Protein AF-A0A645IIM2-F1 (afdb_monomer)

Organism: NCBI:txid1076179

Radius of gyration: 15.76 Å; Cα contacts (8 Å, |Δi|>4): 157; chains: 1; bounding box: 36×24×42 Å

Secondary structure (DSSP, 8-state):
-HHHHHHHHH-SEEEEEEEEEEEEEE-SSEEEEEEEEEEEEEEETTEEEEEEEEEEEEEE-SSTTSPPEEEEEEEEE--

Nearest PDB structures (foldseek):
  6of8-assembly1_D-2  TM=8.040E-01  e=1.759E-01  Homo sapiens
  5ig4-assembly1_F  TM=6.694E-01  e=1.660E-01  Nematostella vectensis
  2ux0-assembly1_A  TM=8.153E-01  e=4.972E-01  Homo sapiens
  8uso-assembly1_A  TM=6.934E-01  e=3.133E-01  Homo sapiens
  7rec-assembly1_F-2  TM=7.121E-01  e=4.972E-01  Homo sapiens

Sequence (79 aa):
MLTTYRLFNAAQNLDFIWNEIITQEGDDLNRTITRSFNLTITFSPTDIVRIYGRVYFVLKRQTLNDIWKLAFWRDDSNY

Foldseek 3Di:
DVVVVVLVVLFPDKDKDWDDWPDWDDDLFKIKTKTWIWIWTHSDPVDIDIKTWIKIFIWGDPDNPGDIDTPDMDIGIPD

Structure (mmCIF, N/CA/C/O backbone):
data_AF-A0A645IIM2-F1
#
_entry.id   AF-A0A645IIM2-F1
#
loop_
_atom_site.group_PDB
_atom_site.id
_atom_site.type_symbol
_atom_site.label_atom_id
_atom_site.label_alt_id
_atom_site.label_comp_id
_atom_site.label_asym_id
_atom_site.label_entity_id
_atom_site.label_seq_id
_atom_site.pdbx_PDB_ins_code
_atom_site.Cartn_x
_atom_site.Cartn_y
_atom_site.Cartn_z
_atom_site.occupancy
_atom_site.B_iso_or_equiv
_atom_site.auth_seq_id
_atom_site.auth_comp_id
_atom_site.auth_asym_id
_atom_site.auth_atom_id
_atom_site.pdbx_PDB_model_num
ATOM 1 N N . MET A 1 1 ? -19.660 3.061 -5.259 1.00 63.56 1 MET A N 1
ATOM 2 C CA . MET A 1 1 ? -18.571 3.407 -4.313 1.00 63.56 1 MET A CA 1
ATOM 3 C C . MET A 1 1 ? -19.064 3.910 -2.941 1.00 63.56 1 MET A C 1
ATOM 5 O O . MET A 1 1 ? -18.270 4.438 -2.176 1.00 63.56 1 MET A O 1
ATOM 9 N N . LEU A 1 2 ? -20.345 3.727 -2.579 1.00 81.19 2 LEU A N 1
ATOM 10 C CA . LEU A 1 2 ? -20.891 4.210 -1.299 1.00 81.19 2 LEU A CA 1
ATOM 11 C C . LEU A 1 2 ? -20.421 3.381 -0.092 1.00 81.19 2 LEU A C 1
ATOM 13 O O . LEU A 1 2 ? -20.164 3.933 0.971 1.00 81.19 2 LEU A O 1
ATOM 17 N N . THR A 1 3 ? -20.287 2.064 -0.258 1.00 76.19 3 THR A N 1
ATOM 18 C CA . THR A 1 3 ? -19.874 1.144 0.813 1.00 76.19 3 THR A CA 1
ATOM 19 C C . THR A 1 3 ? -18.456 1.436 1.298 1.00 76.19 3 THR A C 1
ATOM 21 O O . THR A 1 3 ? -18.234 1.566 2.494 1.00 76.19 3 THR A O 1
ATOM 24 N N . THR A 1 4 ? -17.517 1.641 0.371 1.00 75.38 4 THR A N 1
ATOM 25 C CA . THR A 1 4 ? -16.137 2.042 0.673 1.00 75.38 4 THR A CA 1
ATOM 26 C C . THR A 1 4 ? -16.090 3.389 1.393 1.00 75.38 4 THR A C 1
ATOM 28 O O . THR A 1 4 ? -15.447 3.510 2.426 1.00 75.38 4 THR A O 1
ATOM 31 N N . TYR A 1 5 ? -16.837 4.386 0.907 1.00 80.06 5 TYR A N 1
ATOM 32 C CA . TYR A 1 5 ? -16.937 5.696 1.558 1.00 80.06 5 TYR A CA 1
ATOM 33 C C . TYR A 1 5 ? -17.471 5.600 2.997 1.00 80.06 5 TYR A C 1
ATOM 35 O O . TYR A 1 5 ? -16.935 6.223 3.909 1.00 80.06 5 TYR A O 1
ATOM 43 N N . ARG A 1 6 ? -18.495 4.769 3.223 1.00 84.25 6 ARG A N 1
ATOM 44 C CA . ARG A 1 6 ? -19.041 4.525 4.564 1.00 84.25 6 ARG A CA 1
ATOM 45 C C . ARG A 1 6 ? -18.053 3.817 5.482 1.00 84.25 6 ARG A C 1
ATOM 47 O O . ARG A 1 6 ? -18.001 4.176 6.648 1.00 84.25 6 ARG A O 1
ATOM 54 N N . LEU A 1 7 ? -17.267 2.871 4.968 1.00 76.81 7 LEU A N 1
ATOM 55 C CA . LEU A 1 7 ? -16.207 2.212 5.735 1.00 76.81 7 LEU A CA 1
ATOM 56 C C . LEU A 1 7 ? -15.188 3.236 6.253 1.00 76.81 7 LEU A C 1
ATOM 58 O O . LEU A 1 7 ? -14.887 3.250 7.441 1.00 76.81 7 LEU A O 1
ATOM 62 N N . PHE A 1 8 ? -14.718 4.129 5.376 1.00 78.69 8 PHE A N 1
ATOM 63 C CA . PHE A 1 8 ? -13.767 5.179 5.746 1.00 78.69 8 PHE A CA 1
ATOM 64 C C . PHE A 1 8 ? -14.346 6.176 6.756 1.00 78.69 8 PHE A C 1
ATOM 66 O O . PHE A 1 8 ? -13.649 6.555 7.686 1.00 78.69 8 PHE A O 1
ATOM 73 N N . ASN A 1 9 ? -15.619 6.557 6.617 1.00 82.75 9 ASN A N 1
ATOM 74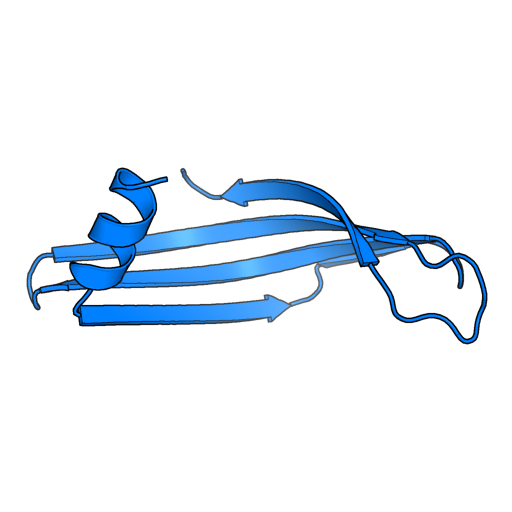 C 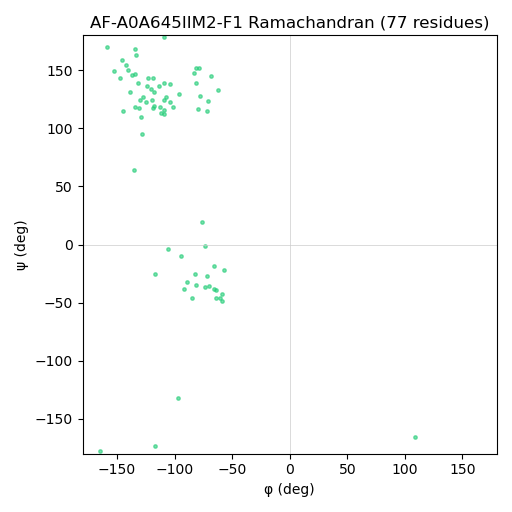CA . ASN A 1 9 ? -16.285 7.432 7.588 1.00 82.75 9 ASN A CA 1
ATOM 75 C C . ASN A 1 9 ? -16.600 6.746 8.926 1.00 82.75 9 ASN A C 1
ATOM 77 O O . ASN A 1 9 ? -16.748 7.430 9.934 1.00 82.75 9 ASN A O 1
ATOM 81 N N . ALA A 1 10 ? -16.782 5.425 8.930 1.00 85.25 10 ALA A N 1
ATOM 82 C CA . ALA A 1 10 ? -17.087 4.660 10.135 1.00 85.25 10 ALA A CA 1
ATOM 83 C C . ALA A 1 10 ? -15.828 4.324 10.947 1.00 85.25 10 ALA A C 1
ATOM 85 O O . ALA A 1 10 ? -15.925 4.106 12.153 1.00 85.25 10 ALA A O 1
ATOM 86 N N . ALA A 1 11 ? -14.658 4.269 10.306 1.00 88.12 11 ALA A N 1
ATOM 87 C CA . ALA A 1 11 ? -13.395 4.077 10.999 1.00 88.12 11 ALA A CA 1
ATOM 88 C C . ALA A 1 11 ? -13.027 5.346 11.785 1.00 88.12 11 ALA A C 1
ATOM 90 O O . ALA A 1 11 ? -12.897 6.431 11.223 1.00 88.12 11 ALA A O 1
ATOM 91 N N . GLN A 1 12 ? -12.821 5.205 13.093 1.00 91.50 12 GLN A N 1
ATOM 92 C CA . GLN A 1 12 ? -12.264 6.264 13.937 1.00 91.50 12 GLN A CA 1
ATOM 93 C C . GLN A 1 12 ? -10.787 6.504 13.617 1.00 91.50 12 GLN A C 1
ATOM 95 O O . GLN A 1 12 ? -10.307 7.635 13.683 1.00 91.50 12 GLN A O 1
ATOM 100 N N . ASN A 1 13 ? -10.055 5.437 13.291 1.00 92.31 13 ASN A N 1
ATOM 101 C CA . ASN A 1 13 ? -8.649 5.518 12.930 1.00 92.31 13 ASN A CA 1
ATOM 102 C C . ASN A 1 13 ? -8.276 4.454 11.891 1.00 92.31 13 ASN A C 1
ATOM 104 O O . ASN A 1 13 ? -8.763 3.323 11.934 1.00 92.31 13 ASN A O 1
ATOM 108 N N . LEU A 1 14 ? -7.391 4.846 10.977 1.00 93.06 14 LEU A N 1
ATOM 109 C CA . LEU A 1 14 ? -6.741 3.986 10.002 1.00 93.06 14 LEU A CA 1
ATOM 110 C C . LEU A 1 14 ? -5.244 4.252 10.089 1.00 93.06 14 LEU A C 1
ATOM 112 O O . LEU A 1 14 ? -4.788 5.323 9.690 1.00 93.06 14 LEU A O 1
ATOM 116 N N . ASP A 1 15 ? -4.503 3.283 10.612 1.00 94.75 15 ASP A N 1
ATOM 117 C CA . ASP A 1 15 ? -3.051 3.347 10.699 1.00 94.75 15 ASP A CA 1
ATOM 118 C C . ASP A 1 15 ? -2.447 2.354 9.715 1.00 94.75 15 ASP A C 1
ATOM 120 O O . ASP A 1 15 ? -2.660 1.143 9.811 1.00 94.75 15 ASP A O 1
ATOM 124 N N . PHE A 1 16 ? -1.730 2.887 8.732 1.00 94.62 16 PHE A N 1
ATOM 125 C CA . PHE A 1 16 ? -1.110 2.112 7.676 1.00 94.62 16 PHE A CA 1
ATOM 126 C C . PHE A 1 16 ? 0.401 2.319 7.733 1.00 94.62 16 PHE A C 1
ATOM 128 O O . PHE A 1 16 ? 0.903 3.421 7.500 1.00 94.62 16 PHE A O 1
ATOM 135 N N . ILE A 1 17 ? 1.129 1.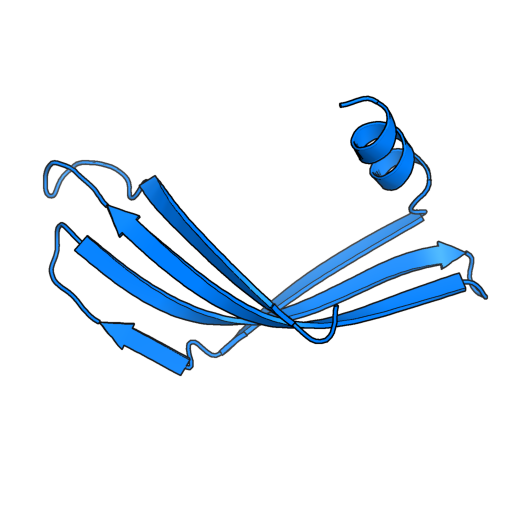237 7.989 1.00 96.75 17 ILE A N 1
ATOM 136 C CA . ILE A 1 17 ? 2.581 1.254 8.125 1.00 96.75 17 ILE A CA 1
ATOM 137 C C . ILE A 1 17 ? 3.184 0.373 7.041 1.00 96.75 17 ILE A C 1
ATOM 139 O O . ILE A 1 17 ? 2.954 -0.838 6.988 1.00 96.75 17 ILE A O 1
ATOM 143 N N . TRP A 1 18 ? 4.003 0.988 6.191 1.00 96.56 18 TRP A N 1
ATOM 144 C CA . TRP A 1 18 ? 4.888 0.246 5.307 1.00 96.56 18 TRP A CA 1
ATOM 145 C C . TRP A 1 18 ? 6.110 -0.247 6.077 1.00 96.56 18 TRP A C 1
ATOM 147 O O . TRP A 1 18 ? 6.836 0.550 6.668 1.00 96.56 18 TRP A O 1
ATOM 157 N N . ASN A 1 19 ? 6.391 -1.539 5.974 1.00 94.81 19 ASN A N 1
ATOM 158 C CA . ASN A 1 19 ? 7.562 -2.156 6.579 1.00 94.81 19 ASN A CA 1
ATOM 159 C C . ASN A 1 19 ? 8.684 -2.261 5.525 1.00 94.81 19 ASN A C 1
ATOM 161 O O . ASN A 1 19 ? 8.977 -1.303 4.794 1.00 94.81 19 ASN A O 1
ATOM 165 N N . GLU A 1 20 ? 9.303 -3.432 5.426 1.00 93.12 20 GLU A N 1
ATOM 166 C CA . GLU A 1 20 ? 10.471 -3.686 4.592 1.00 93.12 20 GLU A CA 1
ATOM 167 C C . GLU A 1 20 ? 10.114 -3.989 3.136 1.00 93.12 20 GLU A C 1
ATOM 169 O O . GLU A 1 20 ? 9.083 -4.596 2.825 1.00 93.12 20 GLU A O 1
ATOM 174 N N . ILE A 1 21 ? 11.004 -3.574 2.232 1.00 96.31 21 ILE A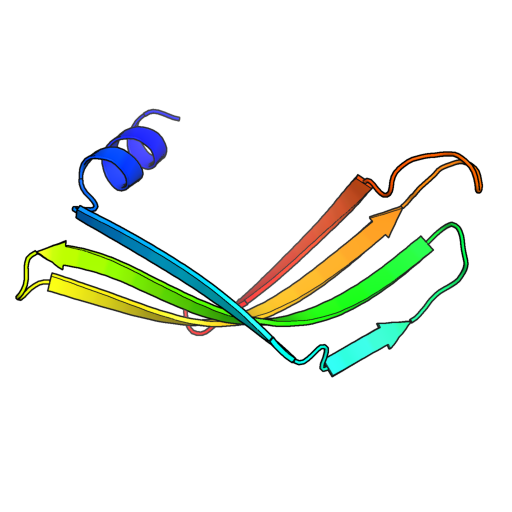 N 1
ATOM 175 C CA . ILE A 1 21 ? 10.994 -4.013 0.837 1.00 96.31 21 ILE A CA 1
ATOM 176 C C . ILE A 1 21 ? 11.638 -5.396 0.801 1.00 96.31 21 ILE A C 1
ATOM 178 O O . ILE A 1 21 ? 12.807 -5.548 1.138 1.00 96.31 21 ILE A O 1
ATOM 182 N N . ILE A 1 22 ? 10.860 -6.396 0.401 1.00 96.12 22 ILE A N 1
ATOM 183 C CA . ILE A 1 22 ? 11.285 -7.797 0.350 1.00 96.12 22 ILE A CA 1
ATOM 184 C C . ILE A 1 22 ? 11.998 -8.070 -0.972 1.00 96.12 22 ILE A C 1
ATOM 186 O O . ILE A 1 22 ? 13.062 -8.679 -0.991 1.00 96.12 22 ILE A O 1
ATOM 190 N N . THR A 1 23 ? 11.415 -7.610 -2.082 1.00 96.88 23 THR A N 1
ATOM 191 C CA . THR A 1 23 ? 12.039 -7.689 -3.406 1.00 96.88 23 THR A CA 1
ATOM 192 C C . THR A 1 23 ? 11.847 -6.388 -4.164 1.00 96.88 23 THR A C 1
ATOM 194 O O . THR A 1 23 ? 10.818 -5.721 -4.040 1.00 96.88 23 THR A O 1
ATOM 197 N N . GLN A 1 24 ? 12.850 -6.036 -4.963 1.00 96.38 24 GLN A N 1
ATOM 198 C CA . GLN A 1 24 ? 12.789 -4.926 -5.900 1.00 96.38 24 GLN A CA 1
ATOM 199 C C . GLN A 1 24 ? 13.587 -5.291 -7.148 1.00 96.38 24 GLN A C 1
ATOM 201 O O . GLN A 1 24 ? 14.804 -5.448 -7.100 1.00 96.38 24 GLN A O 1
ATOM 206 N N . GLU A 1 25 ? 12.890 -5.414 -8.269 1.00 96.94 25 GLU A N 1
ATOM 207 C CA . GLU A 1 25 ? 13.435 -5.908 -9.531 1.00 96.94 25 GLU A CA 1
ATOM 208 C C . GLU A 1 25 ? 13.009 -5.009 -10.697 1.00 96.94 25 GLU A C 1
ATOM 210 O O . GLU A 1 25 ? 12.076 -4.210 -10.579 1.00 96.94 25 GLU A O 1
ATOM 215 N N . GLY A 1 26 ? 13.699 -5.137 -11.830 1.00 94.75 26 GLY A N 1
ATOM 216 C CA . GLY A 1 26 ? 13.385 -4.427 -13.070 1.00 94.75 26 GLY A CA 1
ATOM 217 C C . GLY A 1 26 ? 14.389 -3.336 -13.440 1.00 94.75 26 GLY A C 1
ATOM 218 O O . GLY A 1 26 ? 15.493 -3.270 -12.897 1.00 94.75 26 GLY A O 1
ATOM 219 N N . ASP A 1 27 ? 13.992 -2.487 -14.378 1.00 93.88 27 ASP A N 1
ATOM 220 C CA . ASP A 1 27 ? 14.805 -1.444 -14.995 1.00 93.88 27 ASP A CA 1
ATOM 221 C C . ASP A 1 27 ? 14.250 -0.045 -14.695 1.00 93.88 27 ASP A C 1
ATOM 223 O O . ASP A 1 27 ? 13.330 0.151 -13.900 1.00 93.88 27 ASP A O 1
ATOM 227 N N . ASP A 1 28 ? 14.823 0.975 -15.317 1.00 93.75 28 ASP A N 1
ATOM 228 C CA . ASP A 1 28 ? 14.431 2.350 -15.044 1.00 93.75 28 ASP A CA 1
ATOM 229 C C . ASP A 1 28 ? 13.075 2.749 -15.629 1.00 93.75 28 ASP A C 1
ATOM 231 O O . ASP A 1 28 ? 12.655 3.876 -15.390 1.00 93.75 28 ASP A O 1
ATOM 235 N N . LEU A 1 29 ? 12.365 1.871 -16.339 1.00 96.44 29 LEU A N 1
ATOM 236 C CA . LEU A 1 29 ? 11.029 2.119 -16.894 1.00 96.44 29 LEU A CA 1
ATOM 237 C C . LEU A 1 29 ? 9.961 1.189 -16.304 1.00 96.44 29 LEU A C 1
ATOM 239 O O . LEU A 1 29 ? 8.788 1.561 -16.245 1.00 96.44 29 LEU A O 1
ATOM 243 N N . ASN A 1 30 ? 10.356 0.009 -15.827 1.00 96.94 30 ASN A N 1
ATOM 244 C CA . ASN A 1 30 ? 9.494 -1.005 -15.236 1.00 96.94 30 ASN A CA 1
ATOM 245 C C . ASN A 1 30 ? 10.129 -1.531 -13.950 1.00 96.94 30 ASN A C 1
ATOM 247 O O . ASN A 1 30 ? 11.194 -2.143 -13.984 1.00 96.94 30 ASN A O 1
ATOM 251 N N . ARG A 1 31 ? 9.446 -1.355 -12.819 1.00 97.31 31 ARG A N 1
ATOM 252 C CA . ARG A 1 31 ? 9.888 -1.886 -11.527 1.00 97.31 31 ARG A CA 1
ATOM 253 C C . ARG A 1 31 ? 8.813 -2.759 -10.921 1.00 97.31 31 ARG A C 1
ATOM 255 O O . ARG A 1 31 ? 7.644 -2.381 -10.877 1.00 97.31 31 ARG A O 1
ATOM 262 N N . THR A 1 32 ? 9.237 -3.893 -10.397 1.00 97.56 32 THR A N 1
ATOM 263 C CA . THR A 1 32 ? 8.411 -4.761 -9.572 1.00 97.56 32 THR A CA 1
ATOM 264 C C . THR A 1 32 ? 8.898 -4.647 -8.138 1.00 97.56 32 THR A C 1
ATOM 266 O O . THR A 1 32 ? 10.091 -4.799 -7.887 1.00 97.56 32 THR A O 1
ATOM 269 N N . ILE A 1 33 ? 7.996 -4.358 -7.201 1.00 97.25 33 ILE A N 1
ATOM 270 C CA . ILE A 1 33 ? 8.333 -4.177 -5.785 1.00 97.25 33 ILE A CA 1
ATOM 271 C C . ILE A 1 33 ? 7.393 -5.029 -4.944 1.00 97.25 33 ILE A C 1
ATOM 273 O O . ILE A 1 33 ? 6.179 -4.854 -5.018 1.00 97.25 33 ILE A O 1
ATOM 277 N N . THR A 1 34 ? 7.949 -5.902 -4.108 1.00 97.69 34 THR A N 1
ATOM 278 C CA . THR A 1 34 ? 7.192 -6.574 -3.048 1.00 97.69 34 THR A CA 1
ATOM 279 C C . THR A 1 34 ? 7.541 -5.934 -1.718 1.00 97.69 34 THR A C 1
ATOM 281 O O . THR A 1 34 ? 8.710 -5.915 -1.330 1.00 97.69 34 THR A O 1
ATOM 284 N N . A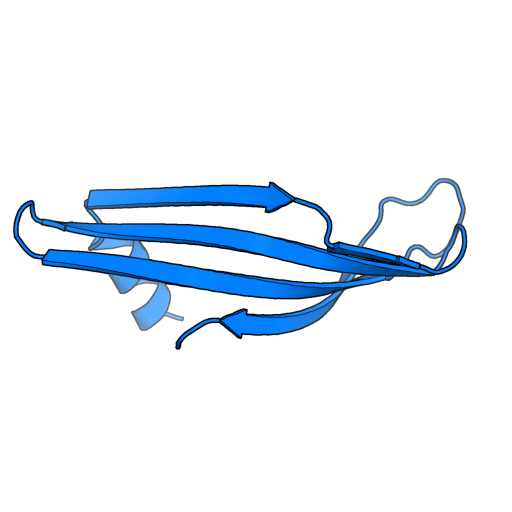RG A 1 35 ? 6.543 -5.423 -0.997 1.00 96.56 35 ARG A N 1
ATOM 285 C CA . ARG A 1 35 ? 6.743 -4.754 0.296 1.00 96.56 35 ARG A CA 1
ATOM 286 C C . ARG A 1 35 ? 5.764 -5.279 1.333 1.00 96.56 35 ARG A C 1
ATOM 288 O O . ARG A 1 35 ? 4.598 -5.491 1.015 1.00 96.56 35 ARG A O 1
ATOM 295 N N . SER A 1 36 ? 6.219 -5.486 2.564 1.00 97.12 36 SER A N 1
ATOM 296 C CA . SER A 1 36 ? 5.324 -5.833 3.670 1.00 97.12 36 SER A CA 1
ATOM 297 C C . SER A 1 36 ? 4.643 -4.594 4.256 1.00 97.12 36 SER A C 1
ATOM 299 O O . SER A 1 36 ? 5.181 -3.483 4.210 1.00 97.12 36 SER A O 1
ATOM 301 N N . PHE A 1 37 ? 3.450 -4.783 4.813 1.00 97.00 37 PHE A N 1
ATOM 302 C CA . PHE A 1 37 ? 2.691 -3.731 5.478 1.00 97.00 37 PHE A CA 1
ATOM 303 C C . PHE A 1 37 ? 1.895 -4.262 6.666 1.00 97.00 37 PHE A C 1
ATOM 305 O O . PHE A 1 37 ? 1.567 -5.449 6.738 1.00 97.00 37 PHE A O 1
ATOM 312 N N . ASN A 1 38 ? 1.559 -3.340 7.563 1.00 97.12 38 ASN A N 1
ATOM 313 C CA . ASN A 1 38 ? 0.574 -3.530 8.616 1.00 97.12 38 ASN A CA 1
ATOM 314 C C . ASN A 1 38 ? -0.523 -2.477 8.434 1.00 97.12 38 ASN A C 1
ATOM 316 O O . ASN A 1 38 ? -0.217 -1.298 8.250 1.00 97.12 38 ASN A O 1
ATOM 320 N N . LEU A 1 39 ? -1.783 -2.889 8.511 1.00 95.50 39 LEU A N 1
ATOM 321 C CA . LEU A 1 39 ? -2.933 -1.992 8.516 1.00 95.50 39 LEU A CA 1
ATOM 322 C C . LEU A 1 39 ? -3.775 -2.267 9.760 1.00 95.50 39 LEU A C 1
ATOM 324 O O . LEU A 1 39 ? -4.246 -3.383 9.972 1.00 95.50 39 LEU A O 1
ATOM 328 N N . THR A 1 40 ? -3.978 -1.238 10.573 1.00 95.56 40 THR A N 1
ATOM 329 C CA . THR A 1 40 ? -4.902 -1.261 11.705 1.00 95.56 40 THR A CA 1
ATOM 330 C C . THR A 1 40 ? -6.096 -0.375 11.390 1.00 95.56 40 THR A C 1
ATOM 332 O O . THR A 1 40 ? -5.941 0.809 11.098 1.00 95.56 40 THR A O 1
ATOM 335 N N . ILE A 1 41 ? -7.293 -0.948 11.467 1.00 93.69 41 ILE A N 1
ATOM 336 C CA . ILE A 1 41 ? -8.562 -0.240 11.320 1.00 93.69 41 ILE A CA 1
ATOM 337 C C . ILE A 1 41 ? -9.271 -0.276 12.667 1.00 93.69 41 ILE A C 1
ATOM 339 O O . ILE A 1 41 ? -9.602 -1.351 13.163 1.00 93.69 41 ILE A O 1
ATOM 343 N N . THR A 1 42 ? -9.517 0.889 13.252 1.00 94.81 42 THR A N 1
ATOM 344 C CA . THR A 1 42 ? -10.230 1.026 14.525 1.00 94.81 42 THR A CA 1
ATOM 345 C C . THR A 1 42 ? -11.598 1.633 14.258 1.00 94.81 42 THR A C 1
ATOM 347 O O . THR A 1 42 ? -11.687 2.804 13.889 1.00 94.81 42 THR A O 1
ATOM 350 N N . PHE A 1 43 ? -12.667 0.866 14.468 1.00 92.75 43 PHE A N 1
ATOM 351 C CA . PHE A 1 43 ? -14.045 1.379 14.451 1.00 92.75 43 PHE A CA 1
ATOM 352 C C . PHE A 1 43 ? -14.472 1.862 15.841 1.00 92.75 43 PHE A C 1
ATOM 354 O O . PHE A 1 43 ? -15.231 2.821 15.965 1.00 92.75 43 PHE A O 1
ATOM 361 N N . SER A 1 44 ? -13.961 1.218 16.894 1.00 92.06 44 SER A N 1
ATOM 362 C CA . SER A 1 44 ? -14.133 1.615 18.295 1.00 92.06 44 SER A CA 1
ATOM 363 C C . SER A 1 44 ? -13.026 1.001 19.171 1.00 92.06 44 SER A C 1
ATOM 365 O O . SER A 1 44 ? -12.321 0.106 18.704 1.00 92.06 44 SER A O 1
ATOM 367 N N . PRO A 1 45 ? -12.878 1.390 20.453 1.00 90.12 45 PRO A N 1
ATOM 368 C CA . PRO A 1 45 ? -11.879 0.788 21.345 1.00 90.12 45 PRO A CA 1
ATOM 369 C C . PRO A 1 45 ? -11.995 -0.737 21.514 1.00 90.12 45 PRO A C 1
ATOM 371 O O . PRO A 1 45 ? -11.021 -1.382 21.892 1.00 90.12 45 PRO A O 1
ATOM 374 N N . THR A 1 46 ? -13.169 -1.316 21.241 1.00 94.50 46 THR A N 1
ATOM 375 C CA . THR A 1 46 ? -13.420 -2.764 21.318 1.00 94.50 46 THR A CA 1
ATOM 376 C C . THR A 1 46 ? -13.525 -3.441 19.951 1.00 94.50 46 THR A C 1
ATOM 378 O O . THR A 1 46 ? -13.663 -4.659 19.903 1.00 94.50 46 THR A O 1
ATOM 381 N N . ASP A 1 47 ? -13.464 -2.685 18.851 1.00 93.44 47 ASP A N 1
ATOM 382 C CA . ASP A 1 47 ? -13.571 -3.196 17.481 1.00 93.44 47 ASP A CA 1
ATOM 383 C C . ASP A 1 47 ? -12.393 -2.694 16.640 1.00 93.44 47 ASP A C 1
ATOM 385 O O . ASP A 1 47 ? -12.383 -1.562 16.135 1.00 93.44 47 ASP A O 1
ATOM 389 N N . ILE A 1 48 ? -11.366 -3.544 16.56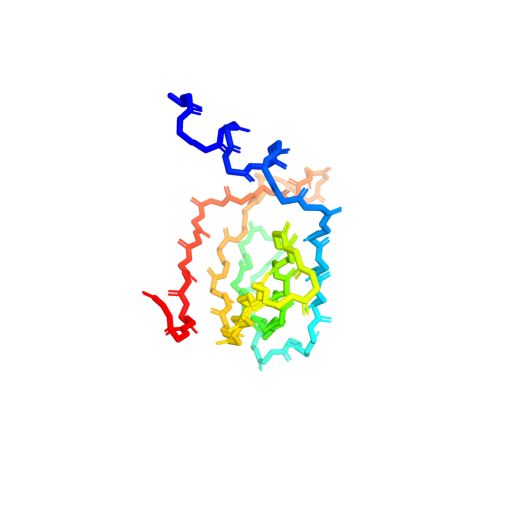9 1.00 94.12 48 ILE A N 1
ATOM 390 C CA . ILE A 1 48 ? -10.093 -3.264 15.913 1.00 94.12 48 ILE A CA 1
ATOM 391 C C . ILE A 1 48 ? -9.748 -4.426 14.987 1.00 94.12 48 ILE A C 1
ATOM 393 O O . ILE A 1 48 ? -9.485 -5.543 15.441 1.00 94.12 48 ILE A O 1
ATOM 397 N N . VAL A 1 49 ? -9.659 -4.136 13.694 1.00 94.25 49 VAL A N 1
ATOM 398 C CA . VAL A 1 49 ? -9.202 -5.069 12.665 1.00 94.25 49 VAL A CA 1
ATOM 399 C C . VAL A 1 49 ? -7.721 -4.827 12.403 1.00 94.25 49 VAL A C 1
ATOM 401 O O . VAL A 1 49 ? -7.296 -3.694 12.182 1.00 94.25 49 VAL A O 1
ATOM 404 N N . ARG A 1 50 ? -6.924 -5.898 12.425 1.00 94.94 50 ARG A N 1
ATOM 405 C CA . ARG A 1 50 ? -5.491 -5.857 12.112 1.00 94.94 50 ARG A CA 1
ATOM 406 C C . ARG A 1 50 ? -5.196 -6.759 10.927 1.00 94.94 50 ARG A C 1
ATOM 408 O O . ARG A 1 50 ? -5.523 -7.947 10.947 1.00 94.94 50 ARG A O 1
ATOM 415 N N . ILE A 1 51 ? -4.582 -6.171 9.915 1.00 95.88 51 ILE A N 1
ATOM 416 C CA . ILE A 1 51 ? -4.222 -6.810 8.658 1.00 95.88 51 ILE A CA 1
ATOM 417 C C . ILE A 1 51 ? -2.705 -6.764 8.550 1.00 95.88 51 ILE A C 1
ATOM 419 O O . ILE A 1 51 ? -2.082 -5.718 8.749 1.00 95.88 51 ILE A O 1
ATOM 423 N N . TYR A 1 52 ? -2.125 -7.912 8.237 1.00 95.81 52 TYR A N 1
ATOM 424 C CA . TYR A 1 52 ? -0.695 -8.085 8.044 1.00 95.81 52 TYR A CA 1
ATOM 425 C C . TYR A 1 52 ? -0.506 -8.751 6.697 1.00 95.81 52 TYR A C 1
ATOM 427 O O . TYR A 1 52 ? -1.116 -9.787 6.423 1.00 95.81 52 TYR A O 1
ATOM 435 N N . GLY A 1 53 ? 0.325 -8.163 5.849 1.00 95.81 53 GLY A N 1
ATOM 436 C CA . GLY A 1 53 ? 0.426 -8.657 4.492 1.00 95.81 53 GLY A CA 1
ATOM 437 C C . GLY A 1 53 ? 1.628 -8.163 3.735 1.00 95.81 53 GLY A C 1
ATOM 438 O O . GLY A 1 53 ? 2.501 -7.446 4.238 1.00 95.81 53 GLY A O 1
ATOM 439 N N . ARG A 1 54 ? 1.664 -8.592 2.484 1.00 96.00 54 ARG A N 1
ATOM 440 C CA . ARG A 1 54 ? 2.601 -8.137 1.475 1.00 96.00 54 ARG A CA 1
ATOM 441 C C . ARG A 1 54 ? 1.798 -7.616 0.309 1.00 96.00 54 ARG A C 1
ATOM 443 O O . ARG A 1 54 ? 0.774 -8.174 -0.055 1.00 96.00 54 ARG A O 1
ATOM 450 N N . VAL A 1 55 ? 2.300 -6.567 -0.307 1.00 96.69 55 VAL A N 1
ATOM 451 C CA . VAL A 1 55 ? 1.761 -6.082 -1.565 1.00 96.69 55 VAL A CA 1
ATOM 452 C C . VAL A 1 55 ? 2.803 -6.284 -2.646 1.00 96.69 55 VAL A C 1
ATOM 454 O O . VAL A 1 55 ? 3.990 -6.014 -2.449 1.00 96.69 55 VAL A O 1
ATOM 457 N N . TYR A 1 56 ? 2.345 -6.769 -3.789 1.00 97.56 56 TYR A N 1
ATOM 458 C CA . TYR A 1 56 ? 3.124 -6.861 -5.009 1.00 97.56 56 TYR A CA 1
ATOM 459 C C . TYR A 1 56 ? 2.722 -5.707 -5.922 1.00 97.56 56 TYR A C 1
ATOM 461 O O . TYR A 1 56 ? 1.566 -5.624 -6.334 1.00 97.56 56 TYR A O 1
ATOM 469 N N . PHE A 1 57 ? 3.661 -4.824 -6.246 1.00 97.56 57 PHE A N 1
ATOM 470 C CA . PHE A 1 57 ? 3.464 -3.688 -7.139 1.00 97.56 57 PHE A CA 1
ATOM 471 C C . PHE A 1 57 ? 4.195 -3.888 -8.459 1.00 97.56 57 PHE A C 1
ATOM 473 O O . PHE A 1 57 ? 5.363 -4.268 -8.474 1.00 97.56 57 PHE A O 1
ATOM 480 N N . VAL A 1 58 ? 3.539 -3.517 -9.556 1.00 97.81 58 VAL A N 1
ATOM 481 C CA . VAL A 1 58 ? 4.178 -3.259 -10.849 1.00 97.81 58 VAL A CA 1
ATOM 482 C C . VAL A 1 58 ? 4.054 -1.773 -11.134 1.00 97.81 58 VAL A C 1
ATOM 484 O O . VAL A 1 58 ? 2.955 -1.252 -11.345 1.00 97.81 58 VAL A O 1
ATOM 487 N N . LEU A 1 59 ? 5.190 -1.091 -11.139 1.00 97.69 59 LEU A N 1
ATOM 488 C CA . LEU A 1 59 ? 5.314 0.329 -11.418 1.00 97.69 59 LEU A CA 1
ATOM 489 C C . LEU A 1 59 ? 5.873 0.520 -12.823 1.00 97.69 59 LEU A C 1
ATOM 491 O O . LEU A 1 59 ? 6.799 -0.180 -13.235 1.00 97.69 59 LEU A O 1
ATOM 495 N N . LYS A 1 60 ? 5.315 1.485 -13.552 1.00 97.81 60 LYS A N 1
ATOM 496 C CA . LYS A 1 60 ? 5.758 1.839 -14.900 1.00 97.81 60 LYS A CA 1
ATOM 497 C C . LYS A 1 60 ? 5.872 3.343 -15.072 1.00 97.81 60 LYS A C 1
ATOM 499 O O . LYS A 1 60 ? 5.065 4.098 -14.529 1.00 97.81 60 LYS A O 1
ATOM 504 N N . ARG A 1 61 ? 6.827 3.767 -15.888 1.00 97.44 61 ARG A N 1
ATOM 505 C CA . ARG A 1 61 ? 6.915 5.122 -16.439 1.00 97.44 61 ARG A CA 1
ATOM 506 C C . ARG A 1 61 ? 7.368 5.047 -17.897 1.00 97.44 61 ARG A C 1
ATOM 508 O O . ARG A 1 61 ? 8.027 4.086 -18.276 1.00 97.44 61 ARG A O 1
ATOM 515 N N . GLN A 1 62 ? 6.953 6.005 -18.724 1.00 96.06 62 GLN A N 1
ATOM 516 C CA . GLN A 1 62 ? 7.200 5.948 -20.174 1.00 96.06 62 GLN A CA 1
ATOM 517 C C . GLN A 1 62 ? 8.613 6.423 -20.528 1.00 96.06 62 GLN A C 1
ATOM 519 O O . GLN A 1 62 ? 9.250 5.878 -21.424 1.00 96.06 62 GLN A O 1
ATOM 524 N N . THR A 1 63 ? 9.123 7.407 -19.793 1.00 96.62 63 THR A N 1
ATOM 525 C CA . THR A 1 63 ? 10.475 7.950 -19.937 1.00 96.62 63 THR A CA 1
ATOM 526 C C . THR A 1 63 ? 11.145 8.117 -18.572 1.00 96.62 63 THR A C 1
ATOM 528 O O . THR A 1 63 ? 10.496 8.049 -17.527 1.00 96.62 63 THR A O 1
ATOM 531 N N . LEU A 1 64 ? 12.456 8.379 -18.562 1.00 95.12 64 LEU A N 1
ATOM 532 C CA . LEU A 1 64 ? 13.223 8.586 -17.325 1.00 95.12 64 LEU A CA 1
ATOM 533 C C . LEU A 1 64 ? 12.817 9.847 -16.542 1.00 95.12 64 LEU A C 1
ATOM 535 O O . LEU A 1 64 ? 13.109 9.933 -15.350 1.00 95.12 64 LEU A O 1
ATOM 539 N N . ASN A 1 65 ? 12.131 10.790 -17.194 1.00 96.69 65 ASN A N 1
ATOM 540 C CA . ASN A 1 65 ? 11.661 12.037 -16.586 1.00 96.69 65 ASN A CA 1
ATOM 541 C C . ASN A 1 65 ? 10.219 11.939 -16.067 1.00 96.69 65 ASN A C 1
ATOM 543 O O . ASN A 1 65 ? 9.756 12.836 -15.366 1.00 96.69 65 ASN A O 1
ATOM 547 N N . ASP A 1 66 ? 9.507 10.862 -16.400 1.00 97.00 66 ASP A N 1
ATOM 548 C CA . ASP A 1 66 ? 8.135 10.666 -15.953 1.00 97.00 66 ASP A CA 1
ATOM 549 C C . ASP A 1 66 ? 8.078 10.160 -14.509 1.00 97.00 66 ASP A C 1
ATOM 551 O O . ASP A 1 66 ? 8.956 9.437 -14.022 1.00 97.00 66 ASP A O 1
ATOM 555 N N . ILE A 1 67 ? 6.981 10.495 -13.829 1.00 96.81 67 ILE A N 1
ATOM 556 C CA . ILE A 1 67 ? 6.657 9.915 -12.526 1.00 96.81 67 ILE A CA 1
ATOM 557 C C . ILE A 1 67 ? 6.304 8.430 -12.671 1.00 96.81 67 ILE A C 1
ATOM 559 O O . ILE A 1 67 ? 5.657 8.016 -13.637 1.00 96.81 67 ILE A O 1
ATOM 563 N N . TRP A 1 68 ? 6.679 7.632 -11.673 1.00 97.00 68 TRP A N 1
ATOM 564 C CA . TRP A 1 68 ? 6.220 6.250 -11.565 1.00 97.00 68 TRP A CA 1
ATOM 565 C C . TRP A 1 68 ? 4.701 6.203 -11.399 1.00 97.00 68 TRP A C 1
ATOM 567 O O . TRP A 1 68 ? 4.130 6.913 -10.571 1.00 97.00 68 TRP A O 1
ATOM 577 N N . LYS A 1 69 ? 4.047 5.337 -12.170 1.00 96.94 69 LYS A N 1
ATOM 578 C CA . LYS A 1 69 ? 2.614 5.059 -12.071 1.00 96.94 69 LYS A CA 1
ATOM 579 C C . LYS A 1 69 ? 2.394 3.599 -11.719 1.00 96.94 69 LYS A C 1
ATOM 581 O O . LYS A 1 69 ? 3.106 2.721 -12.205 1.00 96.94 69 LYS A O 1
ATOM 586 N N . LEU A 1 70 ? 1.382 3.344 -10.898 1.00 96.94 70 LEU A N 1
ATOM 587 C CA . LEU A 1 70 ? 0.958 1.989 -10.584 1.00 96.94 70 LEU A CA 1
ATOM 588 C C . LEU A 1 70 ? 0.258 1.379 -11.804 1.00 96.94 70 LEU A C 1
ATOM 590 O O . LEU A 1 70 ? -0.795 1.859 -12.215 1.00 96.94 70 LEU A O 1
ATOM 594 N N . ALA A 1 71 ? 0.853 0.340 -12.385 1.00 96.69 71 ALA A N 1
ATOM 595 C CA . ALA A 1 71 ? 0.275 -0.393 -13.508 1.00 96.69 71 ALA A CA 1
ATOM 596 C C . ALA A 1 71 ? -0.556 -1.591 -13.035 1.00 96.69 71 ALA A C 1
ATOM 598 O O . ALA A 1 71 ? -1.596 -1.892 -13.613 1.00 96.69 71 ALA A O 1
ATOM 599 N N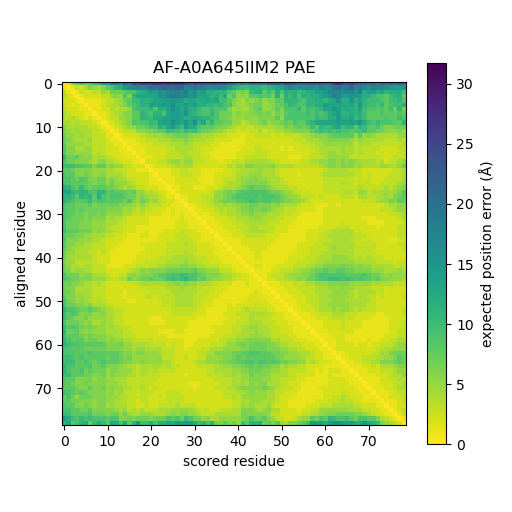 . PHE A 1 72 ? -0.094 -2.273 -11.989 1.00 96.50 72 PHE A N 1
ATOM 600 C CA . PHE A 1 72 ? -0.779 -3.410 -11.389 1.00 96.50 72 PHE A CA 1
ATOM 601 C C . PHE A 1 72 ? -0.397 -3.526 -9.918 1.00 96.50 72 PHE A C 1
ATOM 603 O O . PHE A 1 72 ? 0.728 -3.196 -9.538 1.00 96.50 72 PHE A O 1
ATOM 610 N N . TRP A 1 73 ? -1.318 -4.029 -9.104 1.00 96.50 73 TRP A N 1
ATOM 611 C CA . TRP A 1 73 ? -1.015 -4.440 -7.744 1.00 96.50 73 TRP A CA 1
ATOM 612 C C . TRP A 1 73 ? -1.789 -5.700 -7.375 1.00 96.50 73 TRP A C 1
ATOM 614 O O . TRP A 1 73 ? -2.854 -5.972 -7.931 1.00 96.50 73 TRP A O 1
ATOM 624 N N . ARG A 1 74 ? -1.243 -6.452 -6.425 1.00 95.88 74 ARG A N 1
ATOM 625 C CA . ARG A 1 74 ? -1.903 -7.596 -5.802 1.00 95.88 74 ARG A CA 1
ATOM 626 C C . ARG A 1 74 ? -1.629 -7.574 -4.307 1.00 95.88 74 ARG A C 1
ATOM 628 O O . ARG A 1 74 ? -0.472 -7.435 -3.910 1.00 95.88 74 ARG A O 1
ATOM 635 N N . ASP A 1 75 ? -2.688 -7.722 -3.524 1.00 94.81 75 ASP A N 1
ATOM 636 C CA . ASP A 1 75 ? -2.586 -7.972 -2.091 1.00 94.81 75 ASP A CA 1
ATOM 637 C C . ASP A 1 75 ? -2.318 -9.453 -1.820 1.00 94.81 75 ASP A C 1
ATOM 639 O O . ASP A 1 75 ? -2.874 -10.327 -2.485 1.00 94.81 75 ASP A O 1
ATOM 643 N N . ASP A 1 76 ? -1.445 -9.706 -0.861 1.00 92.56 76 ASP A N 1
ATOM 644 C CA . ASP A 1 76 ? -1.117 -11.014 -0.306 1.00 92.56 76 ASP A CA 1
ATOM 645 C C . ASP A 1 76 ? -1.084 -10.852 1.219 1.00 92.56 76 ASP A C 1
ATOM 647 O O . ASP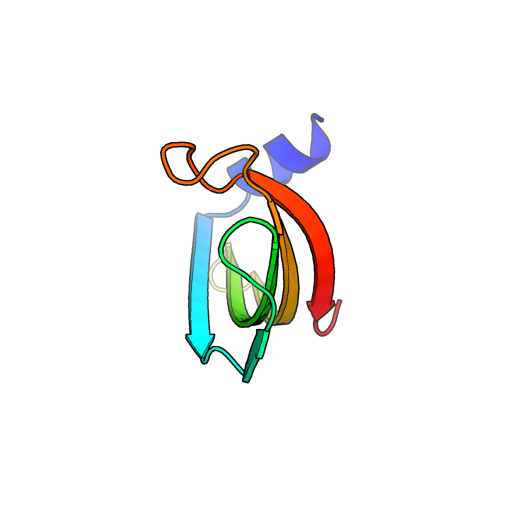 A 1 76 ? -0.031 -10.865 1.870 1.00 92.56 76 ASP A O 1
ATOM 651 N N . SER A 1 77 ? -2.258 -10.533 1.766 1.00 91.88 77 SER A N 1
ATOM 652 C CA . SER A 1 77 ? -2.493 -10.357 3.192 1.00 91.88 77 SER A CA 1
ATOM 653 C C . SER A 1 77 ? -3.334 -11.498 3.753 1.00 91.88 77 SER A C 1
ATOM 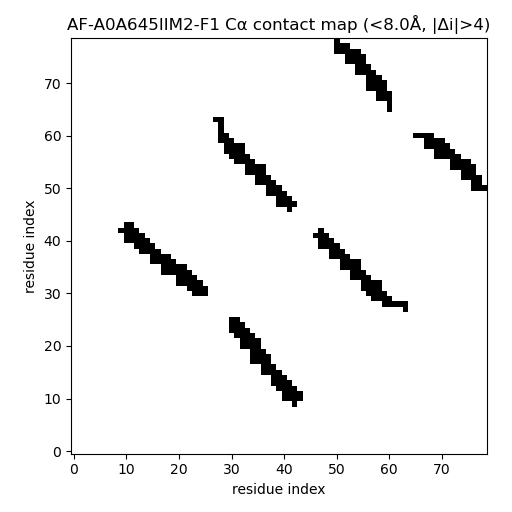655 O O . SER A 1 77 ? -3.721 -12.435 3.059 1.00 91.88 77 SER A O 1
ATOM 657 N N . ASN A 1 78 ? -3.583 -11.451 5.056 1.00 84.94 78 ASN A N 1
ATOM 658 C CA . ASN A 1 78 ? -4.406 -12.426 5.760 1.00 84.94 78 ASN A CA 1
ATOM 659 C C . ASN A 1 78 ? -5.928 -12.251 5.546 1.00 84.94 78 ASN A C 1
ATOM 661 O O . ASN A 1 78 ? -6.696 -12.755 6.367 1.00 84.94 78 ASN A O 1
ATOM 665 N N . TYR A 1 79 ? -6.350 -11.539 4.498 1.00 77.00 79 TYR A N 1
ATOM 666 C CA . TYR A 1 79 ? -7.739 -11.255 4.117 1.00 77.00 79 TYR A CA 1
ATOM 667 C C . TYR A 1 79 ? -7.935 -11.450 2.613 1.00 77.00 79 TYR A C 1
ATOM 669 O O . TYR A 1 79 ? -9.033 -11.921 2.237 1.00 77.00 79 TYR A O 1
#

Mean predicted aligned error: 4.59 Å

Solvent-accessible surface area (backbone atoms only — not comparable to full-atom values): 4520 Å² total; per-residue (Å²): 119,66,68,62,52,49,51,60,72,53,35,76,41,77,50,77,45,78,62,55,75,77,44,76,49,77,58,89,41,41,35,40,38,32,32,34,37,39,38,38,41,28,58,45,101,89,42,68,51,77,45,54,34,34,38,42,37,36,34,37,29,92,46,88,87,48,70,80,37,82,75,45,73,47,83,54,48,85,122

pLDDT: mean 92.96, std 6.63, range [63.56, 97.81]